Protein AF-A0A8K0ESI6-F1 (afdb_monomer_lite)

Radius of gyration: 26.57 Å; chains: 1; bounding box: 66×43×73 Å

Structure (mmCIF, N/CA/C/O backbone):
data_AF-A0A8K0ESI6-F1
#
_entry.id   AF-A0A8K0ESI6-F1
#
loop_
_atom_site.group_PDB
_atom_site.id
_atom_site.type_symbol
_atom_site.label_atom_id
_atom_site.label_alt_id
_atom_site.label_comp_id
_atom_site.label_asym_id
_atom_site.label_entity_id
_atom_site.label_seq_id
_atom_site.pdbx_PDB_ins_code
_atom_site.Cartn_x
_atom_site.Cartn_y
_atom_site.Cartn_z
_atom_site.occupancy
_atom_site.B_iso_or_equiv
_atom_site.auth_seq_id
_atom_site.auth_comp_id
_atom_site.auth_asym_id
_atom_site.auth_atom_id
_atom_site.pdbx_PDB_model_num
ATOM 1 N N . MET A 1 1 ? -45.020 8.923 60.109 1.00 45.09 1 MET A N 1
ATOM 2 C CA . MET A 1 1 ? -43.960 9.585 59.317 1.00 45.09 1 MET A CA 1
ATOM 3 C C . MET A 1 1 ? -43.317 8.543 58.417 1.00 45.09 1 MET A C 1
ATOM 5 O O . MET A 1 1 ? -42.576 7.706 58.908 1.00 45.09 1 MET A O 1
ATOM 9 N N . SER A 1 2 ? -43.690 8.521 57.137 1.00 52.56 2 SER A N 1
ATOM 10 C CA . SER A 1 2 ? -43.152 7.612 56.117 1.00 52.56 2 SER A CA 1
ATOM 11 C C . SER A 1 2 ? -41.965 8.279 55.417 1.00 52.56 2 SER A C 1
ATOM 13 O O . SER A 1 2 ? -42.149 9.306 54.767 1.00 52.56 2 SER A O 1
ATOM 15 N N . ASN A 1 3 ? -40.760 7.727 55.567 1.00 58.91 3 ASN A N 1
ATOM 16 C CA . ASN A 1 3 ? -39.578 8.199 54.840 1.00 58.91 3 ASN A CA 1
ATOM 17 C C . ASN A 1 3 ? -39.742 7.922 53.332 1.00 58.91 3 ASN A C 1
ATOM 19 O O . ASN A 1 3 ? -40.181 6.823 52.980 1.00 58.91 3 ASN A O 1
ATOM 23 N N . PRO A 1 4 ? -39.403 8.861 52.430 1.00 59.16 4 PRO A N 1
ATOM 24 C CA . PRO A 1 4 ? -39.445 8.597 50.999 1.00 59.16 4 PRO A CA 1
ATOM 25 C C . PRO A 1 4 ? -38.342 7.586 50.614 1.00 59.16 4 PRO A C 1
ATOM 27 O O . PRO A 1 4 ? -37.207 7.724 51.070 1.00 59.16 4 PRO A O 1
ATOM 30 N N . PRO A 1 5 ? -38.625 6.593 49.749 1.00 63.75 5 PRO A N 1
ATOM 31 C CA . PRO A 1 5 ? -37.714 5.478 49.454 1.00 63.75 5 PRO A CA 1
ATOM 32 C C . PRO A 1 5 ? -36.480 5.839 48.600 1.00 63.75 5 PRO A C 1
ATOM 34 O O . PRO A 1 5 ? -35.773 4.946 48.145 1.00 63.75 5 PRO A O 1
ATOM 37 N N . PHE A 1 6 ? -36.189 7.125 48.378 1.00 63.00 6 PHE A N 1
ATOM 38 C CA . PHE A 1 6 ? -35.174 7.572 47.410 1.00 63.00 6 PHE A CA 1
ATOM 39 C C . PHE A 1 6 ? -34.015 8.383 48.006 1.00 63.00 6 PHE A C 1
ATOM 41 O O . PHE A 1 6 ? -33.170 8.893 47.271 1.00 63.00 6 PHE A O 1
ATOM 48 N N . GLN A 1 7 ? -33.929 8.499 49.332 1.00 60.16 7 GLN A N 1
ATOM 49 C CA . GLN A 1 7 ? -32.868 9.261 49.992 1.00 60.16 7 GLN A CA 1
ATOM 50 C C . GLN A 1 7 ? -31.577 8.422 50.078 1.00 60.16 7 GLN A C 1
ATOM 52 O O . GLN A 1 7 ? -31.311 7.773 51.083 1.00 60.16 7 GLN A O 1
ATOM 57 N N . GLY A 1 8 ? -30.798 8.390 48.989 1.00 65.69 8 GLY A N 1
ATOM 58 C CA . GLY A 1 8 ? -29.482 7.727 48.961 1.00 65.69 8 GLY A CA 1
ATOM 59 C C . GLY A 1 8 ? -29.033 7.128 47.625 1.00 65.69 8 GLY A C 1
ATOM 60 O O . GLY A 1 8 ? -27.936 6.579 47.553 1.00 65.69 8 GLY A O 1
ATOM 61 N N . ALA A 1 9 ? -29.834 7.213 46.560 1.00 69.88 9 ALA A N 1
ATOM 62 C CA . ALA A 1 9 ? -29.461 6.635 45.270 1.00 69.88 9 ALA A CA 1
ATOM 63 C C . ALA A 1 9 ? -28.477 7.544 44.505 1.00 69.88 9 ALA A C 1
ATOM 65 O O . ALA A 1 9 ? -28.879 8.501 43.846 1.00 69.88 9 ALA A O 1
ATOM 66 N N . TYR A 1 10 ? -27.180 7.232 44.574 1.00 75.50 10 TYR A N 1
ATOM 67 C CA . TYR A 1 10 ? -26.162 7.809 43.691 1.00 75.50 10 TYR A CA 1
ATOM 68 C C . TYR A 1 10 ? -26.079 7.000 42.393 1.00 75.50 10 TYR A C 1
ATOM 70 O O . TYR A 1 10 ? -25.824 5.799 42.418 1.00 75.50 10 TYR A O 1
ATOM 78 N N . THR A 1 11 ? -26.272 7.658 41.247 1.00 80.62 11 THR A N 1
ATOM 79 C CA . THR A 1 11 ? -26.102 7.031 39.927 1.00 80.62 11 THR A CA 1
ATOM 80 C C . THR A 1 11 ? -24.755 7.450 39.349 1.00 80.62 11 THR A C 1
ATOM 82 O O . THR A 1 11 ? -24.583 8.598 38.947 1.00 80.62 11 THR A O 1
ATOM 85 N N . GLY A 1 12 ? -23.790 6.531 39.320 1.00 82.19 12 GLY A N 1
ATOM 86 C CA . GLY A 1 12 ? -22.495 6.734 38.671 1.00 82.19 12 GLY A CA 1
ATOM 87 C C . GLY A 1 12 ? -22.476 6.084 37.290 1.00 82.19 12 GLY A C 1
ATOM 88 O O . GLY A 1 12 ? -22.798 4.905 37.163 1.00 82.19 12 GLY A O 1
ATOM 89 N N . ARG A 1 13 ? -22.091 6.830 36.249 1.00 84.44 13 ARG A N 1
ATOM 90 C CA . ARG A 1 13 ? -21.807 6.264 34.921 1.00 84.44 13 ARG A CA 1
ATOM 91 C C . ARG A 1 13 ? -20.298 6.240 34.734 1.00 84.44 13 ARG A C 1
ATOM 93 O O . ARG A 1 13 ? -19.670 7.292 34.686 1.00 84.44 13 ARG A O 1
ATOM 100 N N . VAL A 1 14 ? -19.731 5.042 34.649 1.00 86.50 14 VAL A N 1
ATOM 101 C CA . VAL A 1 14 ? -18.320 4.844 34.309 1.00 86.50 14 VAL A CA 1
ATOM 102 C C . VAL A 1 14 ? -18.231 4.722 32.796 1.00 86.50 14 VAL A C 1
ATOM 104 O O . VAL A 1 14 ? -18.885 3.866 32.203 1.00 86.50 14 VAL A O 1
ATOM 107 N N . LEU A 1 15 ? -17.462 5.610 32.174 1.00 90.06 15 LEU A N 1
ATOM 108 C CA . LEU A 1 15 ? -17.139 5.530 30.755 1.00 90.06 15 LEU A CA 1
ATOM 109 C C . LEU A 1 15 ? -15.762 4.891 30.606 1.00 90.06 15 LEU A C 1
ATOM 111 O O . LEU A 1 15 ? -14.852 5.177 31.384 1.00 90.06 15 LEU A O 1
ATOM 115 N N . THR A 1 16 ? -15.615 4.039 29.601 1.00 89.75 16 THR A N 1
ATOM 116 C CA . THR A 1 16 ? -14.338 3.440 29.219 1.00 89.75 16 THR A CA 1
ATOM 117 C C . THR A 1 16 ? -13.948 3.946 27.840 1.00 89.75 16 THR A C 1
ATOM 119 O O . THR A 1 16 ? -14.796 4.114 26.963 1.00 89.75 16 THR A O 1
ATOM 122 N N . GLN A 1 17 ? -12.661 4.229 27.654 1.00 91.56 17 GLN A N 1
ATOM 123 C CA . GLN A 1 17 ? -12.136 4.575 26.341 1.00 91.56 17 GLN A CA 1
ATOM 124 C C . GLN A 1 17 ? -12.286 3.364 25.420 1.00 91.56 17 GLN A C 1
ATOM 126 O O . GLN A 1 17 ? -11.931 2.247 25.794 1.00 91.56 17 GLN A O 1
ATOM 131 N N . GLN A 1 18 ? -12.813 3.598 24.224 1.00 91.44 18 GLN A N 1
ATOM 132 C CA . GLN A 1 18 ? -12.888 2.593 23.178 1.00 91.44 18 GLN A CA 1
ATOM 133 C C . GLN A 1 18 ? -12.113 3.072 21.963 1.00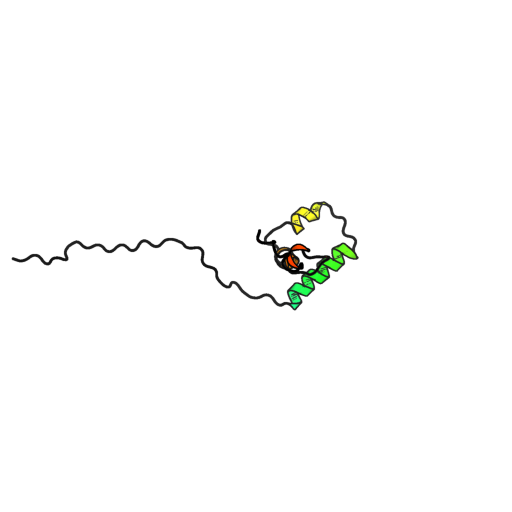 91.44 18 GLN A C 1
ATOM 135 O O . GLN A 1 18 ? -12.076 4.266 21.660 1.00 91.44 18 GLN A O 1
ATOM 140 N N . GLU A 1 19 ? -11.492 2.124 21.278 1.00 90.38 19 GLU A N 1
ATOM 141 C CA . GLU A 1 19 ? -10.954 2.359 19.952 1.00 90.38 19 GLU A CA 1
ATOM 142 C C . GLU A 1 19 ? -12.125 2.445 18.970 1.00 90.38 19 GLU A C 1
ATOM 144 O O . GLU A 1 19 ? -12.972 1.553 18.912 1.00 90.38 19 GLU A O 1
ATOM 149 N N . VAL A 1 20 ? -12.209 3.554 18.238 1.00 88.69 20 VAL A N 1
ATOM 150 C CA . VAL A 1 20 ? -13.292 3.813 17.288 1.00 88.69 20 VAL A CA 1
ATOM 151 C C . VAL A 1 20 ? -12.678 4.116 15.933 1.00 88.69 20 VAL A C 1
ATOM 153 O O . VAL A 1 20 ? -11.910 5.069 15.787 1.00 88.69 20 VAL A O 1
ATOM 156 N N . VAL A 1 21 ? -13.054 3.329 14.925 1.00 90.06 21 VAL A N 1
ATOM 157 C CA . VAL A 1 21 ? -12.679 3.598 13.535 1.00 90.06 21 VAL A CA 1
ATOM 158 C C . VAL A 1 21 ? -13.320 4.916 13.112 1.00 90.06 21 VAL A C 1
ATOM 160 O O . VAL A 1 21 ? -14.543 5.046 13.088 1.00 90.06 21 VAL A O 1
ATOM 163 N N . THR A 1 22 ? -12.486 5.902 12.791 1.00 88.25 22 THR A N 1
ATOM 164 C CA . THR A 1 22 ? -12.922 7.244 12.396 1.00 88.25 22 THR A CA 1
ATOM 165 C C . THR A 1 22 ? -12.318 7.601 11.047 1.00 88.25 22 THR A C 1
ATOM 167 O O . THR A 1 22 ? -11.141 7.350 10.796 1.00 88.25 22 THR A O 1
ATOM 170 N N . HIS A 1 23 ? -13.121 8.203 10.171 1.00 91.00 23 HIS A N 1
ATOM 171 C CA . HIS A 1 23 ? -12.635 8.719 8.898 1.00 91.00 23 HIS A CA 1
ATOM 172 C C . HIS A 1 23 ? -11.783 9.975 9.125 1.00 91.00 23 HIS A C 1
ATOM 174 O O . HIS A 1 23 ? -12.296 11.003 9.566 1.00 91.00 23 HIS A O 1
ATOM 180 N N . ILE A 1 24 ? -10.489 9.891 8.811 1.00 88.38 24 ILE A N 1
ATOM 181 C CA . ILE A 1 24 ? -9.536 11.000 8.981 1.00 88.38 24 ILE A CA 1
ATOM 182 C C . ILE A 1 24 ? -9.529 11.920 7.750 1.00 88.38 24 ILE A C 1
ATOM 184 O O . ILE A 1 24 ? -9.389 13.132 7.886 1.00 88.38 24 ILE A O 1
ATOM 188 N N . GLY A 1 25 ? -9.706 11.365 6.548 1.00 90.75 25 GLY A N 1
ATOM 189 C CA . GLY A 1 25 ? -9.662 12.117 5.298 1.00 90.75 25 GLY A CA 1
ATOM 190 C C . GLY A 1 25 ? -9.514 11.220 4.071 1.00 90.75 25 GLY A C 1
ATOM 191 O O . GLY A 1 25 ? -9.401 10.001 4.186 1.00 90.75 25 GLY A O 1
ATOM 192 N N . GLN A 1 26 ? -9.476 11.854 2.901 1.00 92.12 26 GLN A N 1
ATOM 193 C CA . GLN A 1 26 ? -9.291 11.198 1.610 1.00 92.12 26 GLN A CA 1
ATOM 194 C C . GLN A 1 26 ? -8.068 11.781 0.896 1.00 92.12 26 GLN A C 1
ATOM 196 O O . GLN A 1 26 ? -7.814 12.984 0.956 1.00 92.12 26 GLN A O 1
ATOM 201 N N . LEU A 1 27 ? -7.320 10.922 0.206 1.00 90.44 27 LEU A N 1
ATOM 202 C CA . LEU A 1 27 ? -6.205 11.316 -0.652 1.00 90.44 27 LEU A CA 1
ATOM 203 C C . LEU A 1 27 ? -6.663 11.388 -2.114 1.00 90.44 27 LEU A C 1
ATOM 205 O O . LEU A 1 27 ? -7.499 10.592 -2.544 1.00 90.44 27 LEU A O 1
ATOM 209 N N . SER A 1 28 ? -6.094 12.318 -2.886 1.00 93.88 28 SER A N 1
ATOM 210 C CA . SER A 1 28 ? -6.247 12.331 -4.349 1.00 93.88 28 SER A CA 1
ATOM 211 C C . SER A 1 28 ? -5.494 11.145 -4.951 1.00 93.88 28 SER A C 1
ATOM 213 O O . SER A 1 28 ? -4.331 10.909 -4.615 1.00 93.88 28 SER A O 1
ATOM 215 N N . GLY A 1 29 ? -6.153 10.418 -5.856 1.00 92.38 29 GLY A N 1
ATOM 216 C CA . GLY A 1 29 ? -5.545 9.285 -6.552 1.00 92.38 29 GLY A CA 1
ATOM 217 C C . GLY A 1 29 ? -4.345 9.715 -7.394 1.00 92.38 29 GLY A C 1
ATOM 218 O O . GLY A 1 29 ? -3.322 9.045 -7.399 1.00 92.38 29 GLY A O 1
ATOM 219 N N . GLU A 1 30 ? -4.417 10.886 -8.023 1.00 94.81 30 GLU A N 1
ATOM 220 C CA . GLU A 1 30 ? -3.341 11.464 -8.828 1.00 94.81 30 GLU A CA 1
ATOM 221 C C . GLU A 1 30 ? -2.121 11.813 -7.976 1.00 94.81 30 GLU A C 1
ATOM 223 O O . GLU A 1 30 ? -0.991 11.560 -8.390 1.00 94.81 30 GLU A O 1
ATOM 228 N N . ALA A 1 31 ? -2.333 12.349 -6.769 1.00 92.94 31 ALA A N 1
ATOM 229 C CA . ALA A 1 31 ? -1.244 12.611 -5.836 1.00 92.94 31 ALA A CA 1
ATOM 230 C C . ALA A 1 31 ? -0.540 11.308 -5.434 1.00 92.94 31 ALA A C 1
ATOM 232 O O . ALA A 1 31 ? 0.688 11.255 -5.415 1.00 92.94 31 ALA A O 1
ATOM 233 N N . VAL A 1 32 ? -1.306 10.246 -5.165 1.00 93.38 32 VAL A N 1
ATOM 234 C CA . VAL A 1 32 ? -0.766 8.918 -4.842 1.00 93.38 32 VAL A CA 1
ATOM 235 C C . VAL A 1 32 ? 0.011 8.334 -6.026 1.00 93.38 32 VAL A C 1
ATOM 237 O O . VAL A 1 32 ? 1.169 7.951 -5.856 1.00 93.38 32 VAL A O 1
ATOM 240 N N . CYS A 1 33 ? -0.560 8.361 -7.232 1.00 92.38 33 CYS A N 1
ATOM 241 C CA . CYS A 1 33 ? 0.119 7.931 -8.455 1.00 92.38 33 CYS A CA 1
ATOM 242 C C . CYS A 1 33 ? 1.401 8.734 -8.718 1.00 92.38 33 CYS A C 1
ATOM 244 O O . CYS A 1 33 ? 2.406 8.166 -9.139 1.00 92.38 33 CYS A O 1
ATOM 246 N N . GLY A 1 34 ? 1.401 10.040 -8.434 1.00 93.50 34 GLY A N 1
ATOM 247 C CA . GLY A 1 34 ? 2.582 10.894 -8.542 1.00 93.50 34 GLY A CA 1
ATOM 248 C C . GLY A 1 34 ? 3.710 10.470 -7.599 1.00 93.50 34 GLY A C 1
ATOM 249 O O . GLY A 1 34 ? 4.870 10.429 -8.013 1.00 93.50 34 GLY A O 1
ATOM 250 N N . GLN A 1 35 ? 3.382 10.084 -6.361 1.00 92.31 35 GLN A N 1
ATOM 251 C CA . GLN A 1 35 ? 4.376 9.548 -5.423 1.00 92.31 35 GLN A CA 1
ATOM 252 C C . GLN A 1 35 ? 4.977 8.234 -5.925 1.00 92.31 35 GLN A C 1
ATOM 254 O O . GLN A 1 35 ? 6.193 8.055 -5.868 1.00 92.31 35 GLN A O 1
ATOM 259 N N . TRP A 1 36 ? 4.145 7.335 -6.455 1.00 92.00 36 TRP A N 1
ATOM 260 C CA . TRP A 1 36 ? 4.617 6.080 -7.040 1.00 92.00 36 TRP A CA 1
ATOM 261 C C . TRP A 1 36 ? 5.509 6.329 -8.257 1.00 92.00 36 TRP A C 1
ATOM 263 O O . TRP A 1 36 ? 6.599 5.774 -8.337 1.00 92.00 36 TRP A O 1
ATOM 273 N N . ALA A 1 37 ? 5.112 7.220 -9.167 1.00 90.62 37 ALA A N 1
ATOM 274 C CA . ALA A 1 37 ? 5.913 7.565 -10.339 1.00 90.62 37 ALA A CA 1
ATOM 275 C C . ALA A 1 37 ? 7.282 8.146 -9.952 1.00 90.62 37 ALA A C 1
ATOM 277 O O . ALA A 1 37 ? 8.300 7.753 -10.522 1.00 90.62 37 ALA A O 1
ATOM 278 N N . SER A 1 38 ? 7.324 9.032 -8.951 1.00 90.25 38 SER A N 1
ATOM 279 C CA . SER A 1 38 ? 8.580 9.589 -8.438 1.00 90.25 38 SER A CA 1
ATOM 280 C C . SER A 1 38 ? 9.487 8.509 -7.844 1.00 90.25 38 SER A C 1
ATOM 282 O O . SER A 1 38 ? 10.695 8.542 -8.067 1.00 90.25 38 SER A O 1
ATOM 284 N N . LEU A 1 39 ? 8.919 7.546 -7.112 1.00 87.44 39 LEU A N 1
ATOM 285 C CA . LEU A 1 39 ? 9.672 6.435 -6.529 1.00 87.44 39 LEU A CA 1
ATOM 286 C C . LEU A 1 39 ? 10.196 5.473 -7.608 1.00 87.44 39 LEU A C 1
ATOM 288 O O . LEU A 1 39 ? 11.361 5.087 -7.563 1.00 87.44 39 LEU A O 1
ATOM 292 N N . SER A 1 40 ? 9.378 5.143 -8.612 1.00 88.06 40 SER A N 1
ATOM 293 C CA . SER A 1 40 ? 9.809 4.362 -9.781 1.00 88.06 40 SER A CA 1
ATOM 294 C C . SER A 1 40 ? 10.959 5.036 -10.520 1.00 88.06 40 SER A C 1
ATOM 296 O O . SER A 1 40 ? 11.906 4.362 -10.917 1.00 88.06 40 SER A O 1
ATOM 298 N N . LEU A 1 41 ? 10.897 6.360 -10.700 1.00 89.38 41 LEU A N 1
ATOM 299 C CA . LEU A 1 41 ? 11.966 7.114 -11.348 1.00 89.38 41 LEU A CA 1
ATOM 300 C C . LEU A 1 41 ? 13.277 7.007 -10.559 1.00 89.38 41 LEU A C 1
ATOM 302 O O . LEU A 1 41 ? 14.320 6.693 -11.129 1.00 89.38 41 LEU A O 1
ATOM 306 N N . GLU A 1 42 ? 13.204 7.223 -9.247 1.00 87.00 42 GLU A N 1
ATOM 307 C CA . GLU A 1 42 ? 14.359 7.151 -8.355 1.00 87.00 42 GLU A CA 1
ATOM 308 C C . GLU A 1 42 ? 15.025 5.765 -8.374 1.00 87.00 42 GLU A C 1
ATOM 310 O O . GLU A 1 42 ? 16.239 5.666 -8.553 1.00 87.00 42 GLU A O 1
ATOM 315 N N . LEU A 1 43 ? 14.236 4.699 -8.220 1.00 81.94 43 LEU A N 1
ATOM 316 C CA . LEU A 1 43 ? 14.757 3.337 -8.095 1.00 81.94 43 LEU A CA 1
ATOM 317 C C . LEU A 1 43 ? 15.219 2.758 -9.437 1.00 81.94 43 LEU A C 1
ATOM 319 O O . LEU A 1 43 ? 16.286 2.156 -9.513 1.00 81.94 43 LEU A O 1
ATOM 323 N N . LEU A 1 44 ? 14.422 2.924 -10.497 1.00 82.88 44 LEU A N 1
ATOM 324 C CA . LEU A 1 44 ? 14.656 2.230 -11.769 1.00 82.88 44 LEU A CA 1
ATOM 325 C C . LEU A 1 44 ? 15.539 3.020 -12.733 1.00 82.88 44 LEU A C 1
ATOM 327 O O . LEU A 1 44 ? 16.264 2.415 -13.518 1.00 82.88 44 LEU A O 1
ATOM 331 N N . TYR A 1 45 ? 15.471 4.352 -12.701 1.00 82.50 45 TYR A N 1
ATOM 332 C CA . TYR A 1 45 ? 16.132 5.190 -13.705 1.00 82.50 45 TYR A CA 1
ATOM 333 C C . TYR A 1 45 ? 17.290 6.001 -13.139 1.00 82.50 45 TYR A C 1
ATOM 335 O O . TYR A 1 45 ? 18.290 6.176 -13.829 1.00 82.50 45 TYR A O 1
ATOM 343 N N . PHE A 1 46 ? 17.185 6.477 -11.897 1.00 88.00 46 PHE A N 1
ATOM 344 C CA . PHE A 1 46 ? 18.307 7.134 -11.21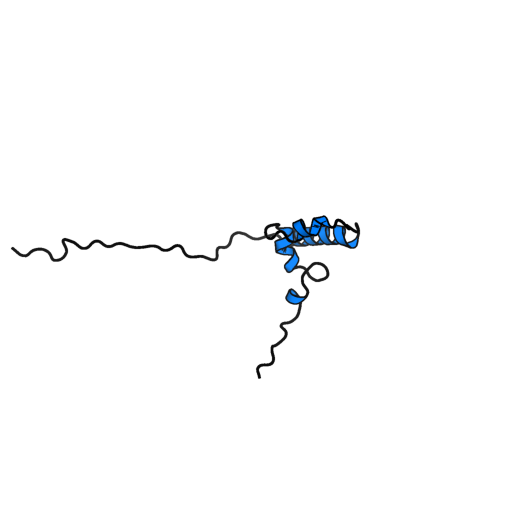9 1.00 88.00 46 PHE A CA 1
ATOM 345 C C . PHE A 1 46 ? 19.218 6.154 -10.487 1.00 88.00 46 PHE A C 1
ATOM 347 O O . PHE A 1 46 ? 20.216 6.590 -9.917 1.00 88.00 46 PHE A O 1
ATOM 354 N N . THR A 1 47 ? 18.889 4.856 -10.541 1.00 76.50 47 THR A N 1
ATOM 355 C CA . THR A 1 47 ? 19.698 3.752 -10.008 1.00 76.50 47 THR A CA 1
ATOM 356 C C . THR A 1 47 ? 20.188 4.052 -8.599 1.00 76.50 47 THR A C 1
ATOM 358 O O . THR A 1 47 ? 21.375 3.929 -8.312 1.00 76.50 47 THR A O 1
ATOM 361 N N . ASN A 1 48 ? 19.280 4.539 -7.754 1.00 73.44 48 ASN A N 1
ATOM 362 C CA . ASN A 1 48 ? 19.621 4.904 -6.393 1.00 73.44 48 ASN A CA 1
ATOM 363 C C . ASN A 1 48 ? 20.064 3.647 -5.625 1.00 73.44 48 ASN A C 1
ATOM 365 O O . ASN A 1 48 ? 19.261 2.736 -5.423 1.00 73.44 48 ASN A O 1
ATOM 369 N N . ASP A 1 49 ? 21.340 3.598 -5.246 1.00 74.38 49 ASP A N 1
ATOM 370 C CA . ASP A 1 49 ? 22.011 2.475 -4.583 1.00 74.38 49 ASP A CA 1
ATOM 371 C C . ASP A 1 49 ? 22.291 2.744 -3.095 1.00 74.38 49 ASP A C 1
ATOM 373 O O . ASP A 1 49 ? 23.035 2.005 -2.453 1.00 74.38 49 ASP A O 1
ATOM 377 N N . ASP A 1 50 ? 21.685 3.797 -2.541 1.00 80.31 50 ASP A N 1
ATOM 378 C CA . ASP A 1 50 ? 21.899 4.243 -1.169 1.00 80.31 50 ASP A CA 1
ATOM 379 C C . ASP A 1 50 ? 21.381 3.207 -0.156 1.00 80.31 50 ASP A C 1
ATOM 381 O O . ASP A 1 50 ? 20.177 3.067 0.087 1.00 80.31 50 ASP A O 1
ATOM 385 N N . GLU A 1 51 ? 22.320 2.482 0.450 1.00 71.50 51 GLU A N 1
ATOM 386 C CA . GLU A 1 51 ? 22.065 1.405 1.408 1.00 71.50 51 GLU A CA 1
ATOM 387 C C . GLU A 1 51 ? 21.369 1.904 2.692 1.00 71.50 51 GLU A C 1
ATOM 389 O O . GLU A 1 51 ? 20.604 1.163 3.317 1.00 71.50 51 GLU A O 1
ATOM 394 N N . GLU A 1 52 ? 21.524 3.183 3.068 1.00 72.88 52 GLU A N 1
ATOM 395 C CA . GLU A 1 52 ? 20.878 3.746 4.263 1.00 72.88 52 GLU A CA 1
ATOM 396 C C . GLU A 1 52 ? 19.369 3.996 4.064 1.00 72.88 52 GLU A C 1
ATOM 398 O O . GLU A 1 52 ? 18.608 4.109 5.040 1.00 72.88 52 GLU A O 1
ATOM 403 N N . ARG A 1 53 ? 18.886 4.017 2.810 1.00 74.38 53 ARG A N 1
ATOM 404 C CA . ARG A 1 53 ? 17.480 4.318 2.481 1.00 74.38 53 ARG A CA 1
ATOM 405 C C . ARG A 1 53 ? 16.485 3.280 2.947 1.00 74.38 53 ARG A C 1
ATOM 407 O O . ARG A 1 53 ? 15.305 3.622 3.073 1.00 74.38 53 ARG A O 1
ATOM 414 N N . TYR A 1 54 ? 16.924 2.063 3.257 1.00 71.56 54 TYR A N 1
ATOM 415 C CA . TYR A 1 54 ? 16.027 1.037 3.781 1.00 71.56 54 TYR A CA 1
ATOM 416 C C . TYR A 1 54 ? 15.299 1.525 5.041 1.00 71.56 54 TYR A C 1
ATOM 418 O O . TYR A 1 54 ? 14.090 1.348 5.176 1.00 71.56 54 TYR A O 1
ATOM 426 N N . SER A 1 55 ? 16.006 2.235 5.927 1.00 79.06 55 SER A N 1
ATOM 427 C CA . SER A 1 55 ? 15.431 2.800 7.154 1.00 79.06 55 SER A CA 1
ATOM 428 C C . SER A 1 55 ? 14.299 3.802 6.874 1.00 79.06 55 SER A C 1
ATOM 430 O O . SER A 1 55 ? 13.276 3.816 7.562 1.00 79.06 55 SER A O 1
ATOM 432 N N . ILE A 1 56 ? 14.440 4.597 5.812 1.00 77.69 56 ILE A N 1
ATOM 433 C CA . ILE A 1 56 ? 13.464 5.604 5.398 1.00 77.69 56 ILE A CA 1
ATOM 434 C C . ILE A 1 56 ? 12.286 4.938 4.670 1.00 77.69 56 ILE A C 1
ATOM 436 O O . ILE A 1 56 ? 11.138 5.329 4.872 1.00 77.69 56 ILE A O 1
ATOM 440 N N . GLN A 1 57 ? 12.531 3.922 3.843 1.00 75.06 57 GLN A N 1
ATOM 441 C CA . GLN A 1 57 ? 11.491 3.166 3.129 1.00 75.06 57 GLN A CA 1
ATOM 442 C C . GLN A 1 57 ? 10.674 2.256 4.061 1.00 75.06 57 GLN A C 1
ATOM 444 O O . GLN A 1 57 ? 9.490 2.033 3.823 1.00 75.06 57 GLN A O 1
ATOM 449 N N . ALA A 1 58 ? 11.269 1.803 5.165 1.00 77.25 58 ALA A N 1
ATOM 450 C CA . ALA A 1 58 ? 10.594 1.033 6.206 1.00 77.25 58 ALA A CA 1
ATOM 451 C C . ALA A 1 58 ? 9.817 1.907 7.211 1.00 77.25 58 ALA A C 1
ATOM 453 O O . ALA A 1 58 ? 9.113 1.378 8.071 1.00 77.25 58 ALA A O 1
ATOM 454 N N . HIS A 1 59 ? 9.926 3.239 7.134 1.00 84.31 59 HIS A N 1
ATOM 455 C CA . HIS A 1 59 ? 9.290 4.120 8.109 1.00 84.31 59 HIS A CA 1
ATOM 456 C C . HIS A 1 59 ? 7.752 4.080 7.978 1.00 84.31 59 HIS A C 1
ATOM 458 O O . HIS A 1 59 ? 7.224 4.455 6.923 1.00 84.31 59 HIS A O 1
ATOM 464 N N . PRO A 1 60 ? 7.007 3.693 9.032 1.00 81.31 60 PRO A N 1
ATOM 465 C CA . PRO A 1 60 ? 5.602 3.299 8.905 1.00 81.31 60 PRO A CA 1
ATOM 466 C C . PRO A 1 60 ? 4.636 4.463 8.678 1.00 81.31 60 PRO A C 1
ATOM 468 O O . PRO A 1 60 ? 3.519 4.240 8.237 1.00 81.31 60 PRO A O 1
ATOM 471 N N . VAL A 1 61 ? 5.034 5.702 8.976 1.00 87.19 61 VAL A N 1
ATOM 472 C CA . VAL A 1 61 ? 4.131 6.870 8.908 1.00 87.19 61 VAL A CA 1
ATOM 473 C C . VAL A 1 61 ? 4.417 7.814 7.742 1.00 87.19 61 VAL A C 1
ATOM 475 O O . VAL A 1 61 ? 3.756 8.841 7.607 1.00 87.19 61 VAL A O 1
ATOM 478 N N . LEU A 1 62 ? 5.398 7.507 6.887 1.00 87.81 62 LEU A N 1
ATOM 479 C CA . LEU A 1 62 ? 5.615 8.322 5.692 1.00 87.81 62 LEU A CA 1
ATOM 480 C C . LEU A 1 62 ? 4.507 8.038 4.680 1.00 87.81 62 LEU A C 1
ATOM 482 O O . LEU A 1 62 ? 4.317 6.896 4.275 1.00 87.81 62 LEU A O 1
ATOM 486 N N . LEU A 1 63 ? 3.816 9.089 4.229 1.00 87.94 63 LEU A N 1
ATOM 487 C CA . LEU A 1 63 ? 2.661 8.982 3.332 1.00 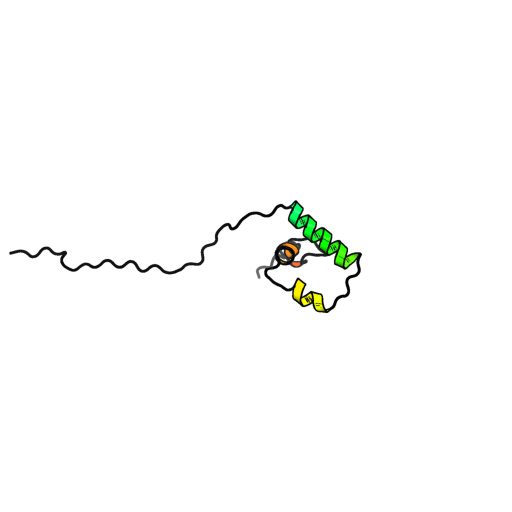87.94 63 LEU A CA 1
ATOM 488 C C . LEU A 1 63 ? 2.934 8.110 2.098 1.00 87.94 63 LEU A C 1
ATOM 490 O O . LEU A 1 63 ? 2.121 7.260 1.757 1.00 87.94 63 LEU A O 1
ATOM 494 N N . ARG A 1 64 ? 4.099 8.275 1.462 1.00 88.00 64 ARG A N 1
ATOM 495 C CA . ARG A 1 64 ? 4.494 7.464 0.300 1.00 88.00 64 ARG A CA 1
ATOM 496 C C . ARG A 1 64 ? 4.650 5.973 0.637 1.00 88.00 64 ARG A C 1
ATOM 498 O O . ARG A 1 64 ? 4.309 5.134 -0.182 1.00 88.00 64 ARG A O 1
ATOM 505 N N . ASN A 1 65 ? 5.124 5.643 1.842 1.00 86.94 65 ASN A N 1
ATOM 506 C CA . ASN A 1 65 ? 5.308 4.260 2.294 1.00 86.94 65 ASN A CA 1
ATOM 507 C C . ASN A 1 65 ? 3.970 3.633 2.711 1.00 86.94 65 ASN A C 1
ATOM 509 O O . ASN A 1 65 ? 3.770 2.433 2.555 1.00 86.94 65 ASN A O 1
ATOM 513 N N . LEU A 1 66 ? 3.035 4.449 3.209 1.00 87.88 66 LEU A N 1
ATOM 514 C CA . LEU A 1 66 ? 1.669 4.014 3.494 1.00 87.88 66 LEU A CA 1
ATOM 515 C C . LE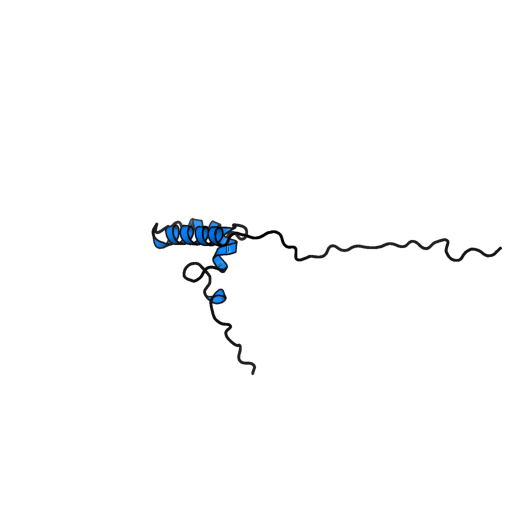U A 1 66 ? 0.923 3.628 2.213 1.00 87.88 66 LEU A C 1
ATOM 517 O O . LEU A 1 66 ? 0.143 2.681 2.218 1.00 87.88 66 LEU A O 1
ATOM 521 N N . THR A 1 67 ? 1.165 4.343 1.112 1.00 89.75 67 THR A N 1
ATOM 522 C CA . THR A 1 67 ? 0.445 4.117 -0.147 1.00 89.75 67 THR A CA 1
ATOM 523 C C . THR A 1 67 ? 1.147 3.146 -1.089 1.00 89.75 67 THR A C 1
ATOM 525 O O . THR A 1 67 ? 0.482 2.586 -1.953 1.00 89.75 67 THR A O 1
ATOM 528 N N . VAL A 1 68 ? 2.456 2.901 -0.947 1.00 87.12 68 VAL A N 1
ATOM 529 C CA . VAL A 1 68 ? 3.204 2.001 -1.851 1.00 87.12 68 VAL A CA 1
ATOM 530 C C . VAL A 1 68 ? 2.673 0.564 -1.836 1.00 87.12 68 VAL A C 1
ATOM 532 O O . VAL A 1 68 ? 2.737 -0.120 -2.848 1.00 87.12 68 VAL A O 1
ATOM 535 N N . GLN A 1 69 ? 2.078 0.114 -0.725 1.00 80.69 69 GLN A N 1
ATOM 536 C CA . GLN A 1 69 ? 1.511 -1.239 -0.620 1.00 80.69 69 GLN A CA 1
ATOM 537 C C . GLN A 1 69 ? 0.340 -1.475 -1.578 1.00 80.69 69 GLN A C 1
ATOM 539 O O . GLN A 1 69 ? 0.081 -2.619 -1.940 1.00 80.69 69 GLN A O 1
ATOM 544 N N . ALA A 1 70 ? -0.350 -0.402 -1.971 1.00 84.69 70 ALA A N 1
ATOM 545 C CA . ALA A 1 70 ? -1.465 -0.433 -2.909 1.00 84.69 70 ALA A CA 1
ATOM 546 C C . ALA A 1 70 ? -1.030 -0.239 -4.372 1.00 84.69 70 ALA A C 1
ATOM 548 O O . ALA A 1 70 ? -1.882 -0.262 -5.256 1.00 84.69 70 ALA A O 1
ATOM 549 N N . ALA A 1 71 ? 0.262 -0.014 -4.633 1.00 87.06 71 ALA A N 1
ATOM 550 C CA . ALA A 1 71 ? 0.773 0.048 -5.993 1.00 87.06 71 ALA A CA 1
ATOM 551 C C . ALA A 1 71 ? 0.807 -1.355 -6.614 1.00 87.06 71 ALA A C 1
ATOM 553 O O . ALA A 1 71 ? 0.971 -2.360 -5.920 1.00 87.06 71 ALA A O 1
ATOM 554 N N . ASP A 1 72 ? 0.726 -1.427 -7.937 1.00 84.38 72 ASP A N 1
ATOM 555 C CA . ASP A 1 72 ? 1.042 -2.664 -8.641 1.00 84.38 72 ASP A CA 1
ATOM 556 C C . ASP A 1 72 ? 2.556 -2.962 -8.563 1.00 84.38 72 ASP A C 1
ATOM 558 O O . ASP A 1 72 ? 3.383 -2.054 -8.367 1.00 84.38 72 ASP A O 1
ATOM 562 N N . PRO A 1 73 ? 2.967 -4.232 -8.728 1.00 80.81 73 PRO A N 1
ATOM 563 C CA . PRO A 1 73 ? 4.366 -4.567 -8.971 1.00 80.81 73 PRO A CA 1
ATOM 564 C C . PRO A 1 73 ? 4.932 -3.752 -10.155 1.00 80.81 73 PRO A C 1
ATOM 566 O O . PRO A 1 73 ? 4.222 -3.543 -11.141 1.00 80.81 73 PRO A O 1
ATOM 569 N N . PRO A 1 74 ? 6.199 -3.292 -10.109 1.00 78.38 74 PRO A N 1
ATOM 570 C CA . PRO A 1 74 ? 7.275 -3.723 -9.209 1.00 78.38 74 PRO A CA 1
ATOM 571 C C . PRO A 1 74 ? 7.406 -2.929 -7.898 1.00 78.38 74 PRO A C 1
ATOM 573 O O . PRO A 1 74 ? 8.281 -3.252 -7.101 1.00 78.38 74 PRO A O 1
ATOM 576 N N . LEU A 1 75 ? 6.591 -1.891 -7.675 1.00 79.06 75 LEU A N 1
ATOM 577 C CA . LEU A 1 75 ? 6.686 -1.063 -6.466 1.00 79.06 75 LEU A CA 1
ATOM 578 C C . LEU A 1 75 ? 5.929 -1.655 -5.279 1.00 79.06 75 LEU A C 1
ATOM 580 O O . LEU A 1 75 ? 6.426 -1.619 -4.154 1.00 79.06 75 LEU A O 1
ATOM 584 N N . GLY A 1 76 ? 4.711 -2.142 -5.515 1.00 75.06 76 GLY A N 1
ATOM 585 C CA . GLY A 1 76 ? 3.889 -2.711 -4.455 1.00 75.06 76 GLY A CA 1
ATOM 586 C C . GLY A 1 76 ? 4.172 -4.183 -4.198 1.00 75.06 76 GLY A C 1
ATOM 587 O O . GLY A 1 76 ? 4.907 -4.852 -4.927 1.00 75.06 76 GLY A O 1
ATOM 588 N N . TYR A 1 77 ? 3.574 -4.705 -3.128 1.00 69.00 77 TYR A N 1
ATOM 589 C CA . TYR A 1 77 ? 3.809 -6.084 -2.720 1.00 69.00 77 TYR A CA 1
ATOM 590 C C . TYR A 1 77 ? 2.942 -7.057 -3.539 1.00 69.00 77 TYR A C 1
ATOM 592 O O . TYR A 1 77 ? 1.715 -6.917 -3.555 1.00 69.00 77 TYR A O 1
ATOM 600 N N . PRO A 1 78 ? 3.532 -8.108 -4.141 1.00 61.75 78 PRO A N 1
ATOM 601 C CA . PRO A 1 78 ? 2.795 -9.110 -4.917 1.00 61.75 78 PRO A CA 1
ATOM 602 C C . PRO A 1 78 ? 1.641 -9.782 -4.160 1.00 61.75 78 PRO A C 1
ATOM 604 O O . PRO A 1 78 ? 0.640 -10.160 -4.759 1.00 61.75 78 PRO A O 1
ATOM 607 N N . VAL A 1 79 ? 1.748 -9.899 -2.830 1.00 66.94 79 VAL A N 1
ATOM 608 C CA . VAL A 1 79 ? 0.702 -10.496 -1.982 1.00 66.94 79 VAL A CA 1
ATOM 609 C C . VAL A 1 79 ? -0.625 -9.734 -2.056 1.00 66.94 79 VAL A C 1
ATOM 611 O O . VAL A 1 79 ? -1.683 -10.353 -1.998 1.00 66.94 79 VAL A O 1
ATOM 614 N N . TYR A 1 80 ? -0.584 -8.411 -2.244 1.00 67.06 80 TYR A N 1
ATOM 615 C CA . TYR A 1 80 ? -1.784 -7.570 -2.307 1.00 67.06 80 TYR A CA 1
ATOM 616 C C . TYR A 1 80 ? -2.340 -7.403 -3.728 1.00 67.06 80 TYR A C 1
ATOM 618 O O . TYR A 1 80 ? -3.472 -6.955 -3.881 1.00 67.06 80 TYR A O 1
ATOM 626 N N . SER A 1 81 ? -1.581 -7.794 -4.757 1.00 67.00 81 SER A N 1
ATOM 627 C CA . SER A 1 81 ? -2.023 -7.821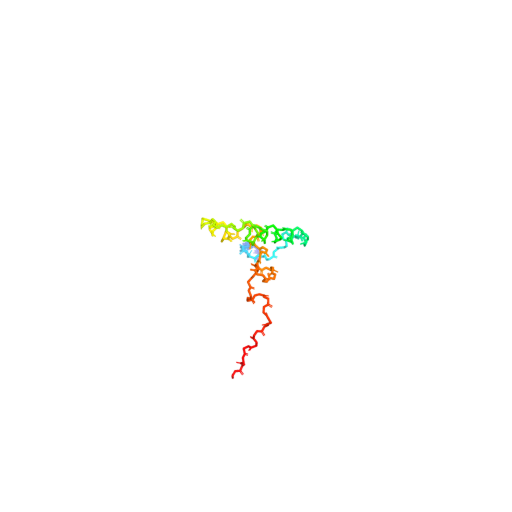 -6.163 1.00 67.00 81 SER A CA 1
ATOM 628 C C . SER A 1 81 ? -2.422 -9.225 -6.639 1.00 67.00 81 SER A C 1
ATOM 630 O O . SER A 1 81 ? -3.028 -9.374 -7.700 1.00 67.00 81 SER A O 1
ATOM 632 N N . SER A 1 82 ? -2.114 -10.270 -5.863 1.00 68.62 82 SER A N 1
ATOM 633 C CA . SER A 1 82 ? -2.499 -11.644 -6.186 1.00 68.62 82 SER A CA 1
ATOM 634 C C . SER A 1 82 ? -3.995 -11.896 -5.973 1.00 68.62 82 SER A C 1
ATOM 636 O O . SER A 1 82 ? -4.595 -11.409 -5.012 1.00 68.62 82 SER A O 1
ATOM 638 N N . LEU A 1 83 ? -4.601 -12.696 -6.858 1.00 72.62 83 LEU A N 1
ATOM 639 C CA . LEU A 1 83 ? -5.941 -13.243 -6.630 1.00 72.62 83 LEU A CA 1
ATOM 640 C C . LEU A 1 83 ? -5.961 -14.010 -5.298 1.00 72.62 83 LEU A C 1
ATOM 642 O O . LEU A 1 83 ? -4.963 -14.661 -4.984 1.00 72.62 83 LEU A O 1
ATOM 646 N N . PRO A 1 84 ? -7.077 -13.994 -4.540 1.00 72.06 84 PRO A N 1
ATOM 647 C CA . PRO A 1 84 ? -7.191 -14.780 -3.322 1.00 72.06 84 PRO A CA 1
ATOM 648 C C . PRO A 1 84 ? -6.842 -16.239 -3.614 1.00 72.06 84 PRO A C 1
ATOM 650 O O . PRO A 1 84 ? -7.569 -16.935 -4.327 1.00 72.06 84 PRO A O 1
ATOM 653 N N . THR A 1 85 ? -5.714 -16.701 -3.082 1.00 69.62 85 THR A N 1
ATOM 654 C CA . THR A 1 85 ? -5.340 -18.108 -3.163 1.00 69.62 85 THR A CA 1
ATOM 655 C C . THR A 1 85 ? -6.329 -18.864 -2.290 1.00 69.62 85 THR A C 1
ATOM 657 O O . THR A 1 85 ? -6.225 -18.839 -1.065 1.00 69.62 85 THR A O 1
ATOM 660 N N . GLY A 1 86 ? -7.347 -19.465 -2.910 1.00 69.56 86 GLY A N 1
ATOM 661 C CA . GLY A 1 86 ? -8.335 -20.265 -2.198 1.00 69.56 86 GLY A CA 1
ATOM 662 C C . GLY A 1 86 ? -7.616 -21.342 -1.395 1.00 69.56 86 GLY A C 1
ATOM 663 O O . GLY A 1 86 ? -6.963 -22.209 -1.972 1.00 69.56 86 GLY A O 1
ATOM 664 N N . VAL A 1 87 ? -7.698 -21.266 -0.067 1.00 70.06 87 VAL A N 1
ATOM 665 C CA . VAL A 1 87 ? -7.212 -22.341 0.797 1.00 70.06 87 VAL A CA 1
ATOM 666 C C . VAL A 1 87 ? -8.146 -23.527 0.551 1.00 70.06 87 VA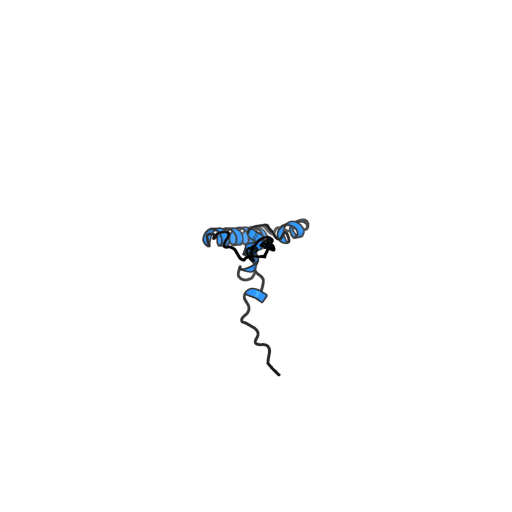L A C 1
ATOM 668 O O . VAL A 1 87 ? -9.351 -23.376 0.776 1.00 70.06 87 VAL A O 1
ATOM 671 N N . PRO A 1 88 ? -7.662 -24.678 0.050 1.00 67.12 88 PRO A N 1
ATOM 672 C CA . PRO A 1 88 ? -8.515 -25.845 -0.080 1.00 67.12 88 PRO A CA 1
ATOM 673 C C . PRO A 1 88 ? -8.973 -26.242 1.323 1.00 67.12 88 PRO A C 1
ATOM 675 O O . PRO A 1 88 ? -8.161 -26.534 2.200 1.00 67.12 88 PRO A O 1
ATOM 678 N N . ILE A 1 89 ? -10.282 -26.180 1.538 1.00 67.06 89 ILE A N 1
ATOM 679 C CA . ILE A 1 89 ? -10.920 -26.665 2.755 1.00 67.06 89 ILE A CA 1
ATOM 680 C C . ILE A 1 89 ? -10.870 -28.194 2.660 1.00 67.06 89 ILE A C 1
ATOM 682 O O . ILE A 1 89 ? -11.468 -28.760 1.743 1.00 67.06 89 ILE A O 1
ATOM 686 N N . LEU A 1 90 ? -10.078 -28.826 3.529 1.00 58.25 90 LEU A N 1
ATOM 687 C CA . LEU A 1 90 ? -10.029 -30.282 3.702 1.00 58.25 90 LEU A CA 1
ATOM 688 C C . LEU A 1 90 ? -11.153 -30.748 4.628 1.00 58.25 90 LEU A C 1
ATOM 690 O O . LEU A 1 90 ? -11.409 -30.040 5.630 1.00 58.25 90 LEU A O 1
#

Organism: Branchiostoma lanceolatum (NCBI:txid7740)

pLDDT: mean 79.95, std 11.05, range [45.09, 94.81]

Secondary structure (DSSP, 8-state):
----TTTT--------------------HHHHHHHHHHHHIIIIIS----TTHHHHHT-TT-HHHHHHTTSPTTTS-HHHHS--------

InterPro domains:
  IPR007735 Pecanex, C-terminal [PF05041] (14-82)
  IPR039797 Protein Pecanex [PTHR12372] (8-82)

Foldseek 3Di:
DDDDPPVPDDDDDDDDDDDDDDDPDDDDPVVLVVLVVVVCCVVPPVVDPDPVCVVVLPDCPDPNNVSQCVDDPPRHDVVSVDDPPDDPDD

Sequence (90 aa):
MSNPPFQGAYTGRVLTQQEVVTHIGQLSGEAVCGQWASLSLELLYFTNDDEERYSIQAHPVLLRNLTVQAADPPLGYPVYSSLPTGVPIL